Protein AF-A0A947YT26-F1 (afdb_monomer_lite)

Foldseek 3Di:
DPPCPVVVVPDPDDDDDDDDDDPPDDDDDPVNVLVVVVVVVVVQQVPPAKDKDKDWQVQAWEEEPRDTDAQPPPLDDFQWKKFQDQPPDRPFIWTFHDGDNTITITITNDPDSVRRHYMYTDNDGD

Structure (mmCIF, N/CA/C/O backbone):
data_AF-A0A947YT26-F1
#
_entry.id   AF-A0A947YT26-F1
#
loop_
_atom_site.group_PDB
_atom_site.id
_atom_site.type_symbol
_atom_site.label_atom_id
_atom_site.label_alt_id
_atom_site.label_comp_id
_atom_site.label_asym_id
_atom_site.label_entity_id
_atom_site.label_seq_id
_atom_site.pdbx_PDB_ins_code
_atom_site.Cartn_x
_atom_site.Cartn_y
_atom_site.Cartn_z
_atom_site.occupancy
_atom_site.B_iso_or_equiv
_atom_site.auth_seq_id
_atom_site.auth_comp_id
_atom_site.auth_asym_id
_atom_site.auth_atom_id
_atom_site.pdbx_PDB_model_num
ATOM 1 N N . GLY A 1 1 ? 20.494 -16.880 -25.671 1.00 50.78 1 GLY A N 1
ATOM 2 C CA . GLY A 1 1 ? 19.099 -17.191 -26.027 1.00 50.78 1 GLY A CA 1
ATOM 3 C C . GLY A 1 1 ? 18.217 -16.390 -25.106 1.00 50.78 1 GLY A C 1
ATOM 4 O O . GLY A 1 1 ? 18.540 -16.332 -23.927 1.00 50.78 1 GLY A O 1
ATOM 5 N N . ASP A 1 2 ? 17.205 -15.713 -25.643 1.00 62.59 2 ASP A N 1
ATOM 6 C CA . ASP A 1 2 ? 16.299 -14.889 -24.835 1.00 62.59 2 ASP A CA 1
ATOM 7 C C . ASP A 1 2 ? 15.464 -15.786 -23.919 1.00 62.59 2 ASP A C 1
ATOM 9 O O . ASP A 1 2 ? 14.887 -16.776 -24.373 1.00 62.59 2 ASP A O 1
ATOM 13 N N . GLU A 1 3 ? 15.396 -15.429 -22.634 1.00 63.16 3 GLU A N 1
ATOM 14 C CA . GLU A 1 3 ? 14.781 -16.228 -21.564 1.00 63.16 3 GLU A CA 1
ATOM 15 C C . GLU A 1 3 ? 13.322 -16.623 -21.843 1.00 63.16 3 GLU A C 1
ATOM 17 O O . GLU A 1 3 ? 12.830 -17.561 -21.234 1.00 63.16 3 GLU A O 1
ATOM 22 N N . LEU A 1 4 ? 12.628 -15.962 -22.774 1.00 73.62 4 LEU A N 1
ATOM 23 C CA . LEU A 1 4 ? 11.196 -16.148 -23.030 1.00 73.62 4 LEU A CA 1
ATOM 24 C C . LEU A 1 4 ? 10.870 -16.974 -24.286 1.00 73.62 4 LEU A C 1
ATOM 26 O O . LEU A 1 4 ? 9.698 -17.243 -24.532 1.00 73.62 4 LEU A O 1
ATOM 30 N N . GLU A 1 5 ? 11.855 -17.402 -25.086 1.00 70.00 5 GLU A N 1
ATOM 31 C CA . GLU A 1 5 ? 11.568 -18.082 -26.365 1.00 70.00 5 GLU A CA 1
ATOM 32 C C . GLU A 1 5 ? 10.800 -19.400 -26.221 1.00 70.00 5 GLU A C 1
ATOM 34 O O . GLU A 1 5 ? 10.053 -19.771 -27.121 1.00 70.00 5 GLU A O 1
ATOM 39 N N . HIS A 1 6 ? 10.961 -20.107 -25.102 1.00 71.00 6 HIS A N 1
ATOM 40 C CA . HIS A 1 6 ? 10.233 -21.349 -24.851 1.00 71.00 6 HIS A CA 1
ATOM 41 C C . HIS A 1 6 ? 8.738 -21.097 -24.603 1.00 71.00 6 HIS A C 1
ATOM 43 O O . HIS A 1 6 ? 7.916 -21.845 -25.111 1.00 71.00 6 HIS A O 1
ATOM 49 N N . ILE A 1 7 ? 8.383 -19.994 -23.933 1.00 74.31 7 ILE A N 1
ATOM 50 C CA . ILE A 1 7 ? 6.989 -19.596 -23.668 1.00 74.31 7 ILE A CA 1
ATOM 51 C C . ILE A 1 7 ? 6.288 -19.173 -24.965 1.00 74.31 7 ILE A C 1
ATOM 53 O O . ILE A 1 7 ? 5.105 -19.428 -25.155 1.00 74.31 7 ILE A O 1
ATOM 57 N N . LEU A 1 8 ? 7.021 -18.529 -25.878 1.00 73.44 8 LEU A N 1
ATOM 58 C CA . LEU A 1 8 ? 6.469 -18.017 -27.135 1.00 73.44 8 LEU A CA 1
ATOM 59 C C . LEU A 1 8 ? 6.136 -19.118 -28.153 1.00 73.44 8 LEU A C 1
ATOM 61 O O . LEU A 1 8 ? 5.341 -18.872 -29.056 1.00 73.44 8 LEU A O 1
ATOM 65 N N . LYS A 1 9 ? 6.727 -20.312 -28.018 1.00 72.31 9 LYS A N 1
ATOM 66 C CA . LYS A 1 9 ? 6.454 -21.471 -28.887 1.00 72.31 9 LYS A CA 1
ATOM 67 C C . LYS A 1 9 ? 5.126 -22.160 -28.572 1.00 72.31 9 LYS A C 1
ATOM 69 O O . LYS A 1 9 ? 4.577 -22.811 -29.454 1.00 72.31 9 LYS A O 1
ATOM 74 N N . ASP A 1 10 ? 4.615 -21.984 -27.357 1.00 76.88 10 ASP A N 1
ATOM 75 C CA . ASP A 1 10 ? 3.405 -22.657 -26.876 1.00 76.88 10 ASP A CA 1
ATOM 76 C C . ASP A 1 10 ? 2.121 -21.864 -27.161 1.00 76.88 10 ASP A C 1
ATOM 78 O O . ASP A 1 10 ? 1.019 -22.338 -26.888 1.00 76.88 10 ASP A O 1
ATOM 82 N N . VAL A 1 11 ? 2.235 -20.652 -27.714 1.00 80.00 11 VAL A N 1
ATOM 83 C CA . VAL A 1 11 ? 1.075 -19.814 -28.026 1.00 80.00 11 VAL A CA 1
ATOM 84 C C . VAL A 1 11 ? 0.746 -19.922 -29.516 1.00 80.00 11 VAL A C 1
ATOM 86 O O . VAL A 1 11 ? 1.404 -19.308 -30.356 1.00 80.00 11 VAL A O 1
ATOM 89 N N . SER A 1 12 ? -0.274 -20.716 -29.851 1.00 77.94 12 SER A N 1
ATOM 90 C CA . SER A 1 12 ? -0.798 -20.822 -31.217 1.00 77.94 12 SER A CA 1
ATOM 91 C C . SER A 1 12 ? -1.655 -19.602 -31.594 1.00 77.94 12 SER A C 1
ATOM 93 O O . SER A 1 12 ? -2.188 -18.905 -30.733 1.00 77.94 12 SER A O 1
ATOM 95 N N . ASP A 1 13 ? -1.782 -19.340 -32.897 1.00 79.81 13 ASP A N 1
ATOM 96 C CA . ASP A 1 13 ? -2.676 -18.326 -33.488 1.00 79.81 13 ASP A CA 1
ATOM 97 C C . ASP A 1 13 ? -2.424 -16.854 -33.107 1.00 79.81 13 ASP A C 1
ATOM 99 O O . ASP A 1 13 ? -3.322 -16.014 -33.194 1.00 79.81 13 ASP A O 1
ATOM 103 N N . ILE A 1 14 ? -1.185 -16.489 -32.758 1.00 82.81 14 ILE A N 1
ATOM 104 C CA . ILE A 1 14 ? -0.797 -15.087 -32.543 1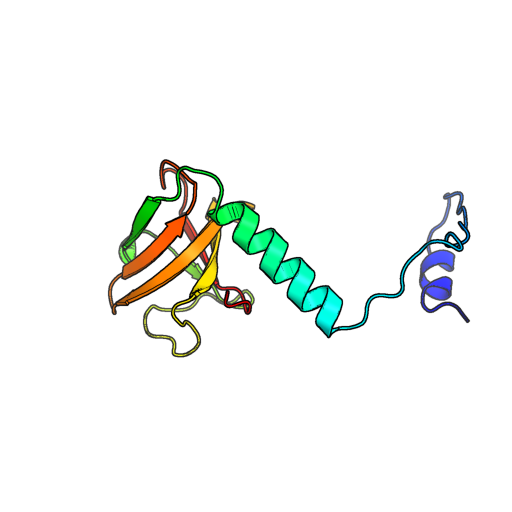.00 82.81 14 ILE A CA 1
ATOM 105 C C . ILE A 1 14 ? 0.363 -14.638 -33.430 1.00 82.81 14 ILE A C 1
ATOM 107 O O . ILE A 1 14 ? 1.289 -15.385 -33.741 1.00 82.81 14 ILE A O 1
ATOM 111 N N . ARG A 1 15 ? 0.336 -13.356 -33.810 1.00 80.62 15 ARG A N 1
ATOM 112 C CA . ARG A 1 15 ? 1.436 -12.702 -34.522 1.00 80.62 15 ARG A CA 1
ATOM 113 C C . ARG A 1 15 ? 2.361 -12.003 -33.528 1.00 80.62 15 ARG A C 1
ATOM 115 O O . ARG A 1 15 ? 1.966 -11.039 -32.877 1.00 80.62 15 ARG A O 1
ATOM 122 N N . LEU A 1 16 ? 3.602 -12.472 -33.446 1.00 79.56 16 LEU A N 1
ATOM 123 C CA . LEU A 1 16 ? 4.633 -11.913 -32.573 1.00 79.56 16 LEU A CA 1
ATOM 124 C C . LEU A 1 16 ? 5.455 -10.847 -33.307 1.00 79.56 16 LEU A C 1
ATOM 126 O O . LEU A 1 16 ? 5.982 -11.093 -34.390 1.00 79.56 16 LEU A O 1
ATOM 130 N N . TYR A 1 17 ? 5.602 -9.675 -32.687 1.00 83.69 17 TYR A N 1
ATOM 131 C CA . TYR A 1 17 ? 6.464 -8.595 -33.168 1.00 83.69 17 TYR A CA 1
ATOM 132 C C . TYR A 1 17 ? 7.587 -8.347 -32.163 1.00 83.69 17 TYR A C 1
ATOM 134 O O . TYR A 1 17 ? 7.330 -7.993 -31.012 1.00 83.69 17 TYR A O 1
ATOM 142 N N . ARG A 1 18 ? 8.841 -8.507 -32.599 1.00 80.19 18 ARG A N 1
ATOM 143 C CA . ARG A 1 18 ? 10.016 -8.207 -31.774 1.00 80.19 18 ARG A CA 1
ATOM 144 C C . ARG A 1 18 ? 10.469 -6.777 -32.030 1.00 80.19 18 ARG A C 1
ATOM 146 O O . ARG A 1 18 ? 10.830 -6.428 -33.150 1.00 80.19 18 ARG A O 1
ATOM 153 N N . LEU A 1 19 ? 10.440 -5.955 -30.988 1.00 88.06 19 LEU A N 1
ATOM 154 C CA . LEU A 1 19 ? 10.892 -4.570 -31.048 1.00 88.06 19 LEU A CA 1
ATOM 155 C C . LEU A 1 19 ? 12.322 -4.465 -30.525 1.00 88.06 19 LEU A C 1
ATOM 157 O O . LEU A 1 19 ? 12.653 -5.032 -29.483 1.00 88.06 19 LEU A O 1
ATOM 161 N N . ASN A 1 20 ? 13.155 -3.704 -31.230 1.00 90.38 20 ASN A N 1
ATOM 162 C CA . ASN A 1 20 ? 14.484 -3.360 -30.743 1.00 90.38 20 ASN A CA 1
ATOM 163 C C . ASN A 1 20 ? 14.378 -2.296 -29.649 1.00 90.38 20 ASN A C 1
ATOM 165 O O . ASN A 1 20 ? 13.594 -1.349 -29.749 1.00 90.38 20 ASN A O 1
ATOM 169 N N . VAL A 1 21 ? 15.196 -2.434 -28.608 1.00 89.75 21 VAL A N 1
ATOM 170 C CA . VAL A 1 21 ? 15.314 -1.407 -27.570 1.00 89.75 21 VAL A CA 1
ATOM 171 C C . VAL A 1 21 ? 15.925 -0.148 -28.190 1.00 89.75 21 VAL A C 1
ATOM 173 O O . VAL A 1 21 ? 16.883 -0.223 -28.955 1.00 89.75 21 VAL A O 1
ATOM 176 N N . SER A 1 22 ? 15.376 1.023 -27.862 1.00 94.06 22 SER A N 1
ATOM 177 C CA . SER A 1 22 ? 15.936 2.300 -28.313 1.00 94.06 22 SER A CA 1
ATOM 178 C C . SER A 1 22 ? 17.369 2.486 -27.807 1.00 94.06 22 SER A C 1
ATOM 180 O O . SER A 1 22 ? 17.639 2.260 -26.629 1.00 94.06 22 SER A O 1
ATOM 182 N N . ALA A 1 23 ? 18.254 3.017 -28.654 1.00 92.62 23 ALA A N 1
ATOM 183 C CA . ALA A 1 23 ? 19.614 3.396 -28.261 1.00 92.62 23 ALA A CA 1
ATOM 184 C C . ALA A 1 23 ? 19.656 4.438 -27.120 1.00 92.62 23 ALA A C 1
ATOM 186 O O . ALA A 1 23 ? 20.642 4.525 -26.396 1.00 92.62 23 ALA A O 1
ATOM 187 N N . ASN A 1 24 ? 18.570 5.193 -26.911 1.00 93.81 24 ASN A N 1
ATOM 188 C CA . ASN A 1 24 ? 18.452 6.190 -25.842 1.00 93.81 24 ASN A CA 1
ATOM 189 C C . ASN A 1 24 ? 17.961 5.604 -24.503 1.00 93.81 24 ASN A C 1
ATOM 191 O O . ASN A 1 24 ? 17.816 6.333 -23.515 1.00 93.81 24 ASN A O 1
ATOM 195 N N . ALA A 1 25 ? 17.647 4.307 -24.449 1.00 90.62 25 ALA A N 1
ATOM 196 C CA . ALA A 1 25 ? 17.149 3.672 -23.239 1.00 90.62 25 ALA A CA 1
ATOM 197 C C . ALA A 1 25 ? 18.252 3.599 -22.173 1.00 90.62 25 ALA A C 1
ATOM 199 O O . ALA A 1 25 ? 19.263 2.919 -22.325 1.00 90.62 25 ALA A O 1
ATOM 200 N N . LYS A 1 26 ? 18.041 4.286 -21.046 1.00 89.62 26 LYS A N 1
ATOM 201 C CA . LYS A 1 26 ? 18.981 4.255 -19.920 1.00 89.62 26 LYS A CA 1
ATOM 202 C C . LYS A 1 26 ? 18.861 2.937 -19.156 1.00 89.62 26 LYS A C 1
ATOM 204 O O . LYS A 1 26 ? 17.783 2.606 -18.656 1.00 89.62 26 LYS A O 1
ATOM 209 N N . ILE A 1 27 ? 19.984 2.245 -18.973 1.00 88.75 27 ILE A N 1
ATOM 210 C CA . ILE A 1 27 ? 20.072 1.088 -18.078 1.00 88.75 27 ILE A CA 1
ATOM 211 C C . ILE A 1 27 ? 19.895 1.572 -16.636 1.00 88.75 27 ILE A C 1
ATOM 213 O O . ILE A 1 27 ? 20.578 2.488 -16.178 1.00 88.75 27 ILE A O 1
ATOM 217 N N . ARG A 1 28 ? 18.960 0.960 -15.903 1.00 89.88 28 ARG A N 1
ATOM 218 C CA . ARG A 1 28 ? 18.698 1.290 -14.496 1.00 89.88 28 ARG A CA 1
ATOM 219 C C . ARG A 1 28 ? 19.211 0.181 -13.591 1.00 89.88 28 ARG A C 1
ATOM 221 O O . ARG A 1 28 ? 18.665 -0.926 -13.601 1.00 89.88 28 ARG A O 1
ATOM 228 N N . ASN A 1 29 ? 20.204 0.501 -12.766 1.00 92.88 29 ASN A N 1
ATOM 229 C CA . ASN A 1 29 ? 20.663 -0.387 -11.701 1.00 92.88 29 ASN A CA 1
ATOM 230 C C . ASN A 1 29 ? 19.651 -0.443 -10.536 1.00 92.88 29 ASN A C 1
ATOM 232 O O . ASN A 1 29 ? 18.653 0.285 -10.507 1.00 92.88 29 ASN A O 1
ATOM 236 N N . ALA A 1 30 ? 19.891 -1.339 -9.578 1.00 90.75 30 ALA A N 1
ATOM 237 C CA . ALA A 1 30 ? 18.992 -1.543 -8.444 1.00 90.75 30 ALA A CA 1
ATOM 238 C C . ALA A 1 30 ? 18.752 -0.260 -7.628 1.00 90.75 30 ALA A C 1
ATOM 240 O O . ALA A 1 30 ? 17.601 0.029 -7.304 1.00 90.75 30 ALA A O 1
ATOM 241 N N . VAL A 1 31 ? 19.802 0.528 -7.371 1.00 91.19 31 VAL A N 1
ATOM 242 C CA . VAL A 1 31 ? 19.739 1.777 -6.592 1.00 91.19 31 VAL A CA 1
ATOM 243 C C . VAL A 1 31 ? 18.832 2.795 -7.279 1.00 91.19 31 VAL A C 1
ATOM 245 O O . VAL A 1 31 ? 17.851 3.238 -6.689 1.00 91.19 31 VAL A O 1
ATOM 248 N N . VAL A 1 32 ? 19.056 3.057 -8.571 1.00 92.19 32 VAL A N 1
ATOM 249 C CA . VAL A 1 32 ? 18.230 3.983 -9.367 1.00 92.19 32 VAL A CA 1
ATOM 250 C C . VAL A 1 32 ? 16.758 3.558 -9.367 1.00 92.19 32 VAL A C 1
ATOM 252 O O . VAL A 1 32 ? 15.859 4.398 -9.304 1.00 92.19 32 VAL A O 1
ATOM 255 N N . ARG A 1 33 ? 16.477 2.248 -9.420 1.00 90.38 33 ARG A N 1
ATOM 256 C CA . ARG A 1 33 ? 15.099 1.735 -9.350 1.00 90.38 33 ARG A CA 1
ATOM 257 C C . ARG A 1 33 ? 14.471 1.944 -7.972 1.00 90.38 33 ARG A C 1
ATOM 259 O O . ARG A 1 33 ? 13.282 2.249 -7.914 1.00 90.38 33 ARG A O 1
ATOM 266 N N . ILE A 1 34 ? 15.228 1.764 -6.890 1.00 89.38 34 ILE A N 1
ATOM 267 C CA . ILE A 1 34 ? 14.752 1.993 -5.519 1.00 89.38 34 ILE A CA 1
ATOM 268 C C . ILE A 1 34 ? 14.442 3.478 -5.315 1.00 89.38 34 ILE A C 1
ATOM 270 O O . ILE A 1 34 ? 13.333 3.804 -4.889 1.00 89.38 34 ILE A O 1
ATOM 274 N N . ASP A 1 35 ? 15.355 4.366 -5.699 1.00 90.06 35 ASP A N 1
ATOM 275 C CA . ASP A 1 35 ? 15.174 5.813 -5.554 1.00 90.06 35 ASP A CA 1
ATOM 276 C C . ASP A 1 35 ? 13.991 6.326 -6.367 1.00 90.06 35 ASP A C 1
ATOM 278 O O . ASP A 1 35 ? 13.163 7.084 -5.859 1.00 90.06 35 ASP A O 1
ATOM 282 N N . TYR A 1 36 ? 13.840 5.850 -7.606 1.00 91.31 36 TYR A N 1
ATOM 283 C CA . TYR A 1 36 ? 12.680 6.181 -8.427 1.00 91.31 36 TYR A CA 1
ATOM 284 C C . TYR A 1 36 ? 11.360 5.775 -7.752 1.00 91.31 36 TYR A C 1
ATOM 286 O O . TYR A 1 36 ? 10.412 6.560 -7.739 1.00 91.31 36 TYR A O 1
ATOM 294 N N . ARG A 1 37 ? 11.287 4.572 -7.156 1.00 90.19 37 ARG A N 1
ATOM 295 C CA . ARG A 1 37 ? 10.087 4.117 -6.430 1.00 90.19 37 ARG A CA 1
ATOM 296 C C . ARG A 1 37 ? 9.809 4.995 -5.216 1.00 90.19 37 ARG A C 1
ATOM 298 O O . ARG A 1 37 ? 8.671 5.417 -5.047 1.00 90.19 37 ARG A O 1
ATOM 305 N N . LYS A 1 38 ? 10.831 5.301 -4.408 1.00 88.88 38 LYS A N 1
ATOM 306 C CA . LYS A 1 38 ? 10.690 6.183 -3.240 1.00 88.88 38 LYS A CA 1
ATOM 307 C C . LYS A 1 38 ? 10.197 7.568 -3.649 1.00 88.88 38 LYS A C 1
ATOM 309 O O . LYS A 1 38 ? 9.239 8.055 -3.065 1.00 88.88 38 LYS A O 1
ATOM 314 N N . LYS A 1 39 ? 10.781 8.167 -4.692 1.00 89.88 39 LYS A N 1
ATOM 315 C CA . LYS A 1 39 ? 10.360 9.477 -5.210 1.00 89.88 39 LYS A CA 1
ATOM 316 C C . LYS A 1 39 ? 8.915 9.460 -5.708 1.00 89.88 39 LYS A C 1
ATOM 318 O O . LYS A 1 39 ? 8.154 10.363 -5.387 1.00 89.88 39 LYS A O 1
ATOM 323 N N . ARG A 1 40 ? 8.528 8.427 -6.464 1.00 89.81 40 ARG A N 1
ATOM 324 C CA . ARG A 1 40 ? 7.150 8.273 -6.951 1.00 89.81 40 ARG A CA 1
ATOM 325 C C . ARG A 1 40 ? 6.152 8.124 -5.800 1.00 89.81 40 ARG A C 1
ATOM 327 O O . ARG A 1 40 ? 5.074 8.698 -5.872 1.00 89.81 40 ARG A O 1
ATOM 334 N N . LEU A 1 41 ? 6.506 7.367 -4.761 1.00 89.62 41 LEU A N 1
ATOM 335 C CA . LEU A 1 41 ? 5.657 7.204 -3.582 1.00 89.62 41 LEU A CA 1
ATOM 336 C C . LEU A 1 41 ? 5.557 8.500 -2.779 1.00 89.62 41 LEU A C 1
ATOM 338 O O . LEU A 1 41 ? 4.450 8.883 -2.442 1.00 89.62 41 LEU A O 1
ATOM 342 N N . ARG A 1 42 ? 6.667 9.206 -2.536 1.00 87.56 42 ARG A N 1
ATOM 343 C CA . ARG A 1 42 ? 6.635 10.523 -1.878 1.00 87.56 42 ARG A CA 1
ATOM 344 C C . ARG A 1 42 ? 5.725 11.495 -2.617 1.00 87.56 42 ARG A C 1
ATOM 346 O O . ARG A 1 42 ? 4.825 12.033 -1.999 1.00 87.56 42 ARG A O 1
ATOM 353 N N . GLY A 1 43 ? 5.838 11.571 -3.946 1.00 88.81 43 GLY A N 1
ATOM 354 C CA . GLY A 1 43 ? 4.940 12.391 -4.764 1.00 88.81 43 GLY A CA 1
ATOM 355 C C . GLY A 1 43 ? 3.451 12.097 -4.538 1.00 88.81 43 GLY A C 1
ATOM 356 O O . GLY A 1 43 ? 2.665 13.027 -4.442 1.00 88.81 43 GLY A O 1
ATOM 357 N N . TYR A 1 44 ? 3.067 10.828 -4.353 1.00 89.50 44 TYR A N 1
ATOM 358 C CA . TYR A 1 44 ? 1.680 10.455 -4.036 1.00 89.50 44 TYR A CA 1
ATOM 359 C C . TYR A 1 44 ? 1.186 11.009 -2.685 1.00 89.50 44 TYR A C 1
ATOM 361 O O . TYR A 1 44 ? -0.011 11.225 -2.519 1.00 89.50 44 TYR A O 1
ATOM 369 N N . PHE A 1 45 ? 2.083 11.222 -1.717 1.00 89.75 45 PHE A N 1
ATOM 370 C CA . PHE A 1 45 ? 1.759 11.755 -0.388 1.00 89.75 45 PHE A CA 1
ATOM 371 C C . PHE A 1 45 ? 2.092 13.250 -0.222 1.00 89.75 45 PHE A C 1
ATOM 373 O O . PHE A 1 45 ? 1.625 13.868 0.729 1.00 89.75 45 PHE A O 1
ATOM 380 N N . ASP A 1 46 ? 2.869 13.840 -1.128 1.00 83.62 46 ASP A N 1
ATOM 381 C CA . ASP A 1 46 ? 3.213 15.267 -1.113 1.00 83.62 46 ASP A CA 1
ATOM 382 C C . ASP A 1 46 ? 2.124 16.133 -1.777 1.00 83.62 46 ASP A C 1
ATOM 384 O O . ASP A 1 46 ? 2.066 17.345 -1.566 1.00 83.62 46 ASP A O 1
ATOM 388 N N . GLU A 1 47 ? 1.231 15.533 -2.571 1.00 69.06 47 GLU A N 1
ATOM 389 C CA . GLU A 1 47 ? 0.078 16.230 -3.140 1.00 69.06 47 GLU A CA 1
ATOM 390 C C . GLU A 1 47 ? -0.897 16.644 -2.019 1.00 69.06 47 GLU A C 1
ATOM 392 O O . GLU A 1 47 ? -1.397 15.809 -1.261 1.00 69.06 47 GLU A O 1
ATOM 397 N N . ASN A 1 48 ? -1.135 17.958 -1.892 1.00 60.25 48 ASN A N 1
ATOM 398 C CA . ASN A 1 48 ? -1.986 18.585 -0.874 1.00 60.25 48 ASN A CA 1
ATOM 399 C C . ASN A 1 48 ? -3.236 17.745 -0.541 1.00 60.25 48 ASN A C 1
ATOM 401 O O . ASN A 1 48 ? -4.062 17.484 -1.414 1.00 60.25 48 ASN A O 1
ATOM 405 N N . GLY A 1 49 ? -3.421 17.386 0.734 1.00 76.31 49 GLY A N 1
ATOM 406 C CA . GLY A 1 49 ? -4.636 16.698 1.195 1.00 76.31 49 GLY A CA 1
ATOM 407 C C . GLY A 1 49 ? -4.429 15.356 1.892 1.00 76.31 49 GLY A C 1
ATOM 408 O O . GLY A 1 49 ? -5.419 14.674 2.164 1.00 76.31 49 GLY A O 1
ATOM 409 N N . VAL A 1 50 ? -3.192 14.982 2.227 1.00 90.25 50 VAL A N 1
ATOM 410 C CA . VAL A 1 50 ? -2.942 13.856 3.133 1.00 90.25 50 VAL A CA 1
ATOM 411 C C . VAL A 1 50 ? -3.565 14.123 4.498 1.00 90.25 50 VAL A C 1
ATOM 413 O O . VAL A 1 50 ? -3.323 15.152 5.126 1.00 90.25 50 VAL A O 1
ATOM 416 N N . LYS A 1 51 ? -4.363 13.162 4.959 1.00 92.12 51 LYS A N 1
ATOM 417 C CA . LYS A 1 51 ? -4.987 13.169 6.279 1.00 92.12 51 LYS A CA 1
ATOM 418 C C . LYS A 1 51 ? -4.494 11.996 7.099 1.00 92.12 51 LYS A C 1
ATOM 420 O O . LYS A 1 51 ? -4.146 10.945 6.556 1.00 92.12 51 LYS A O 1
ATOM 425 N N . GLU A 1 52 ? -4.489 12.193 8.407 1.00 94.56 52 GLU A N 1
ATOM 426 C CA . GLU A 1 52 ? -4.282 11.114 9.359 1.00 94.56 52 GLU A CA 1
ATOM 427 C C . GLU A 1 52 ? -5.593 10.366 9.573 1.00 94.56 52 GLU A C 1
ATOM 429 O O . GLU A 1 52 ? -6.670 10.957 9.663 1.00 94.56 52 GLU A O 1
ATOM 434 N N . HIS A 1 53 ? -5.481 9.049 9.630 1.00 94.00 53 HIS A N 1
ATOM 435 C CA . HIS A 1 53 ? -6.583 8.123 9.787 1.00 94.00 53 HIS A CA 1
ATOM 436 C C . HIS A 1 53 ? -6.237 7.126 10.883 1.00 94.00 53 HIS A C 1
ATOM 438 O O . HIS A 1 53 ? -5.080 6.728 11.041 1.00 94.00 53 HIS A O 1
ATOM 444 N N . LYS A 1 54 ? -7.268 6.696 11.606 1.00 92.50 54 LYS A N 1
ATOM 445 C CA . LYS A 1 54 ? -7.209 5.598 12.565 1.00 92.50 54 LYS A CA 1
ATOM 446 C C . LYS A 1 54 ? -8.132 4.497 12.061 1.00 92.50 54 LYS A C 1
ATOM 448 O O . LYS A 1 54 ? -9.293 4.771 11.770 1.00 92.50 54 LYS A O 1
ATOM 453 N N . LEU A 1 55 ? -7.618 3.276 11.970 1.00 88.50 55 LEU A N 1
ATOM 454 C CA . LEU A 1 55 ? -8.433 2.081 11.758 1.00 88.50 55 LEU A CA 1
ATOM 455 C C . LEU A 1 55 ? -8.317 1.184 12.979 1.00 88.50 55 LEU A C 1
ATOM 457 O O . LEU A 1 55 ? -7.207 0.792 13.352 1.00 88.50 55 LEU A O 1
ATOM 461 N N . SER A 1 56 ? -9.457 0.887 13.594 1.00 88.12 56 SER A N 1
ATOM 462 C CA . SER A 1 56 ? -9.516 0.011 14.759 1.00 88.12 56 SER A CA 1
ATOM 463 C C . SER A 1 56 ? -9.437 -1.443 14.307 1.00 88.12 56 SER A C 1
ATOM 465 O O . SER A 1 56 ? -9.926 -1.797 13.231 1.00 88.12 56 SER A O 1
ATOM 467 N N . ARG A 1 57 ? -8.830 -2.299 15.130 1.00 81.75 57 ARG A N 1
ATOM 468 C CA . ARG A 1 57 ? -8.669 -3.733 14.846 1.00 81.75 57 ARG A CA 1
ATOM 469 C C . ARG A 1 57 ? -9.974 -4.419 14.463 1.00 81.75 57 ARG A C 1
ATOM 471 O O . ARG A 1 57 ? -10.003 -5.196 13.514 1.00 81.75 57 ARG A O 1
ATOM 478 N N . ASP A 1 58 ? -11.040 -4.094 15.181 1.00 84.75 58 ASP A N 1
ATOM 479 C CA . ASP A 1 58 ? -12.335 -4.764 15.055 1.00 84.75 58 ASP A CA 1
ATOM 480 C C . ASP A 1 58 ? -13.063 -4.416 13.748 1.00 84.75 58 ASP A C 1
ATOM 482 O O . ASP A 1 58 ? -14.011 -5.092 13.353 1.00 84.75 58 ASP A O 1
ATOM 486 N N . GLU A 1 59 ? -12.609 -3.379 13.042 1.00 84.62 59 GLU A N 1
ATOM 487 C CA . GLU A 1 59 ? -13.256 -2.861 11.837 1.00 84.62 59 GLU A CA 1
ATOM 488 C C . GLU A 1 59 ? -12.664 -3.452 10.547 1.00 84.62 59 GLU A C 1
ATOM 490 O O . GLU A 1 59 ? -13.282 -3.355 9.482 1.00 84.62 59 GLU A O 1
ATOM 495 N N . ILE A 1 60 ? -11.463 -4.048 10.602 1.00 88.94 60 ILE A N 1
ATOM 496 C CA . ILE A 1 60 ? -10.701 -4.417 9.402 1.00 88.94 60 ILE A CA 1
ATOM 497 C C . ILE A 1 60 ? -9.905 -5.713 9.536 1.00 88.94 60 ILE A C 1
ATOM 499 O O . ILE A 1 60 ? -9.448 -6.110 10.601 1.00 88.94 60 ILE A O 1
ATOM 503 N N . LYS A 1 61 ? -9.640 -6.347 8.390 1.00 92.75 61 LYS A N 1
ATOM 504 C CA . LYS A 1 61 ? -8.704 -7.474 8.305 1.00 92.75 61 LYS A CA 1
ATOM 505 C C . LYS A 1 61 ? -7.318 -7.009 7.873 1.00 92.75 61 LYS A C 1
ATOM 507 O O . LYS A 1 61 ? -7.178 -6.317 6.862 1.00 92.75 61 LYS A O 1
ATOM 512 N N . LEU A 1 62 ? -6.290 -7.451 8.588 1.00 91.75 62 LEU A N 1
ATOM 513 C CA . LEU A 1 62 ? -4.897 -7.109 8.310 1.00 91.75 62 LEU A CA 1
ATOM 514 C C . LEU A 1 62 ? -4.191 -8.232 7.565 1.00 91.75 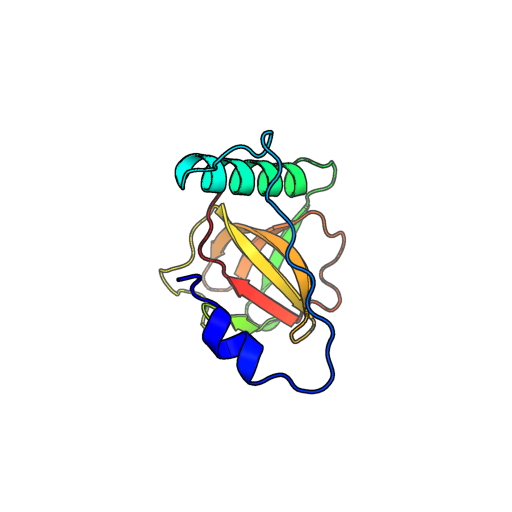62 LEU A C 1
ATOM 516 O O . LEU A 1 62 ? -4.355 -9.398 7.905 1.00 91.75 62 LEU A O 1
ATOM 520 N N . PHE A 1 63 ? -3.390 -7.896 6.557 1.00 92.56 63 PHE A N 1
ATOM 521 C CA . PHE A 1 63 ? -2.674 -8.882 5.753 1.00 92.56 63 PHE A CA 1
ATOM 522 C C . PHE A 1 63 ? -1.229 -8.491 5.503 1.00 92.56 63 PHE A C 1
ATOM 524 O O . PHE A 1 63 ? -0.932 -7.339 5.210 1.00 92.56 63 PHE A O 1
ATOM 531 N N . TYR A 1 64 ? -0.345 -9.479 5.491 1.00 90.81 64 TYR A N 1
ATOM 532 C CA . TYR A 1 64 ? 1.044 -9.327 5.084 1.00 90.81 64 TYR A CA 1
ATOM 533 C C . TYR A 1 64 ? 1.469 -10.552 4.276 1.00 90.81 64 TYR A C 1
ATOM 535 O O . TYR A 1 64 ? 1.223 -11.684 4.682 1.00 90.81 64 TYR A O 1
ATOM 543 N N . LYS A 1 65 ? 2.063 -10.332 3.093 1.00 89.12 65 LYS A N 1
ATOM 544 C CA . LYS A 1 65 ? 2.475 -11.406 2.160 1.00 89.12 65 LYS A CA 1
ATOM 545 C C . LYS A 1 65 ? 1.376 -12.451 1.883 1.00 89.12 65 LYS A C 1
ATOM 547 O O . LYS A 1 65 ? 1.642 -13.642 1.788 1.00 89.12 65 LYS A O 1
ATOM 552 N N . GLY A 1 66 ? 0.129 -11.996 1.760 1.00 88.62 66 GLY A N 1
ATOM 553 C CA . GLY A 1 66 ? -1.025 -12.856 1.476 1.00 88.62 66 GLY A CA 1
ATOM 554 C C . GLY A 1 66 ? -1.626 -13.567 2.694 1.00 88.62 66 GLY A C 1
ATOM 555 O O . GLY A 1 66 ? -2.771 -13.999 2.610 1.00 88.62 66 GLY A O 1
ATOM 556 N N . ALA A 1 67 ? -0.931 -13.611 3.832 1.00 90.75 67 ALA A N 1
ATOM 557 C CA . ALA A 1 67 ? -1.458 -14.166 5.074 1.00 90.75 67 ALA A CA 1
ATOM 558 C C . ALA A 1 67 ? -2.208 -13.098 5.876 1.00 90.75 67 ALA A C 1
ATOM 560 O O . ALA A 1 67 ? -1.773 -11.945 5.931 1.00 90.75 67 ALA A O 1
ATOM 561 N N . GLN A 1 68 ? -3.329 -13.479 6.496 1.00 91.19 68 GLN A N 1
ATOM 562 C CA . GLN A 1 68 ? -3.966 -12.632 7.500 1.00 91.19 68 GLN A CA 1
ATOM 563 C C . GLN A 1 68 ? -3.061 -12.596 8.733 1.00 91.19 68 GLN A C 1
ATOM 565 O O . GLN A 1 68 ? -2.544 -13.628 9.159 1.00 91.19 68 GLN A O 1
ATOM 570 N N . ILE A 1 69 ? -2.844 -11.406 9.272 1.00 88.50 69 ILE A N 1
ATOM 571 C CA . ILE A 1 69 ? -2.015 -11.181 10.452 1.00 88.50 69 ILE A CA 1
ATOM 572 C C . ILE A 1 69 ? -2.829 -10.487 11.530 1.00 88.50 69 ILE A C 1
ATOM 574 O O . ILE A 1 69 ? -3.916 -9.970 11.270 1.00 88.50 69 ILE A O 1
ATOM 578 N N . ASP A 1 70 ? -2.261 -10.458 12.726 1.00 83.06 70 ASP A N 1
ATOM 579 C CA . ASP A 1 70 ? -2.828 -9.749 13.857 1.00 83.06 70 ASP A CA 1
ATOM 580 C C . ASP A 1 70 ? -2.059 -8.462 14.185 1.00 83.06 70 ASP A C 1
ATOM 582 O O . ASP A 1 70 ? -0.898 -8.295 13.784 1.00 83.06 70 ASP A O 1
ATOM 586 N N . ILE A 1 71 ? -2.706 -7.553 14.917 1.00 69.25 71 ILE A N 1
ATOM 587 C CA . ILE A 1 71 ? -2.058 -6.357 15.462 1.00 69.25 71 ILE A CA 1
ATOM 588 C C . ILE A 1 71 ? -1.072 -6.795 16.556 1.00 69.25 71 ILE A C 1
ATOM 590 O O . ILE A 1 71 ? -1.418 -7.585 17.426 1.00 69.25 71 ILE A O 1
ATOM 594 N N . GLY A 1 72 ? 0.178 -6.327 16.482 1.00 63.91 72 GLY A N 1
ATOM 595 C CA . GLY A 1 72 ? 1.279 -6.754 17.363 1.00 63.91 72 GLY A CA 1
ATOM 596 C C . GLY A 1 72 ? 2.361 -7.578 16.659 1.00 63.91 72 GLY A C 1
ATOM 597 O O . GLY A 1 72 ? 3.369 -7.935 17.267 1.00 63.91 72 GLY A O 1
ATOM 598 N N . ASN A 1 73 ? 2.198 -7.851 15.363 1.00 64.50 73 ASN A N 1
ATOM 599 C CA . ASN A 1 73 ? 3.221 -8.533 14.584 1.00 64.50 73 ASN A CA 1
ATOM 600 C C . ASN A 1 73 ? 4.436 -7.612 14.329 1.00 64.50 73 ASN A C 1
ATOM 602 O O . ASN A 1 73 ? 4.299 -6.530 13.758 1.00 64.50 73 ASN A O 1
ATOM 606 N N . GLN A 1 74 ? 5.637 -8.058 14.716 1.00 62.50 74 GLN A N 1
ATOM 607 C CA . GLN A 1 74 ? 6.878 -7.256 14.783 1.00 62.50 74 GLN A CA 1
ATOM 608 C C . GLN A 1 74 ? 7.404 -6.754 13.420 1.00 62.50 74 GLN A C 1
ATOM 610 O O . GLN A 1 74 ? 8.388 -6.014 13.349 1.00 62.50 74 GLN A O 1
ATOM 615 N N . TYR A 1 75 ? 6.776 -7.168 12.320 1.00 65.12 75 TYR A N 1
ATOM 616 C CA . TYR A 1 75 ? 7.205 -6.839 10.960 1.00 65.12 75 TYR A CA 1
ATOM 617 C C . TYR A 1 75 ? 6.711 -5.472 10.467 1.00 65.12 75 TYR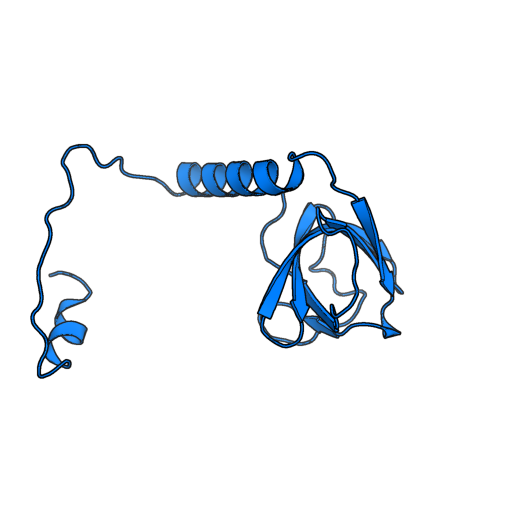 A C 1
ATOM 619 O O . TYR A 1 75 ? 7.169 -5.013 9.422 1.00 65.12 75 TYR A O 1
ATOM 627 N N . ILE A 1 76 ? 5.801 -4.818 11.193 1.00 76.56 76 ILE A N 1
ATOM 628 C CA . ILE A 1 76 ? 5.226 -3.528 10.798 1.00 76.56 76 ILE A CA 1
ATOM 629 C C . ILE A 1 76 ? 5.921 -2.409 11.567 1.00 76.56 76 ILE A C 1
ATOM 631 O O . ILE A 1 76 ? 5.967 -2.420 12.794 1.00 76.56 76 ILE A O 1
ATOM 635 N N . ARG A 1 77 ? 6.459 -1.431 10.838 1.00 85.00 77 ARG A N 1
ATOM 636 C CA . ARG A 1 77 ? 7.156 -0.269 11.407 1.00 85.00 77 ARG A CA 1
ATOM 637 C C . ARG A 1 77 ? 6.525 1.030 10.925 1.00 85.00 77 ARG A C 1
ATOM 639 O O . ARG A 1 77 ? 5.853 1.049 9.890 1.00 85.00 77 ARG A O 1
ATOM 646 N N . GLU A 1 78 ? 6.784 2.118 11.634 1.00 90.19 78 GLU A N 1
ATOM 647 C CA . GLU A 1 78 ? 6.536 3.461 11.110 1.00 90.19 78 GLU A CA 1
ATOM 648 C C . GLU A 1 78 ? 7.193 3.634 9.727 1.00 90.19 78 GLU A C 1
ATOM 650 O O . GLU A 1 78 ? 8.225 3.031 9.418 1.00 90.19 78 GLU A O 1
ATOM 655 N N . GLY A 1 79 ? 6.531 4.384 8.849 1.00 90.94 79 GLY A N 1
ATOM 656 C CA . GLY A 1 79 ? 6.946 4.579 7.462 1.00 90.94 79 GLY A CA 1
ATOM 657 C C . GLY A 1 79 ? 6.560 3.433 6.522 1.00 90.94 79 GLY A C 1
ATOM 658 O O . GLY A 1 79 ? 6.752 3.553 5.313 1.00 90.94 79 GLY A O 1
ATOM 659 N N . THR A 1 80 ? 6.006 2.323 7.028 1.00 91.81 80 THR A N 1
ATOM 660 C CA . THR A 1 80 ? 5.581 1.193 6.182 1.00 91.81 80 THR A CA 1
ATOM 661 C C . THR A 1 80 ? 4.434 1.601 5.263 1.00 91.81 80 THR A C 1
ATOM 663 O O . THR A 1 80 ? 3.407 2.110 5.716 1.00 91.81 80 THR A O 1
ATOM 666 N N . LEU A 1 81 ? 4.590 1.320 3.969 1.00 93.44 81 LEU A N 1
ATOM 667 C CA . LEU A 1 81 ? 3.543 1.497 2.972 1.00 93.44 81 LEU A CA 1
ATOM 668 C C . LEU A 1 81 ? 2.461 0.425 3.141 1.00 93.44 81 LEU A C 1
ATOM 670 O O . LEU A 1 81 ? 2.752 -0.775 3.158 1.00 93.44 81 LEU A O 1
ATOM 674 N N . ILE A 1 82 ? 1.207 0.861 3.190 1.00 94.19 82 ILE A N 1
ATOM 675 C CA . ILE A 1 82 ? 0.032 -0.003 3.274 1.00 94.19 82 ILE A CA 1
ATOM 676 C C . ILE A 1 82 ? -0.899 0.221 2.085 1.00 94.19 82 ILE A C 1
ATOM 678 O O . ILE A 1 82 ? -1.067 1.339 1.605 1.00 94.19 82 ILE A O 1
ATOM 682 N N . GLY A 1 83 ? -1.514 -0.856 1.611 1.00 95.62 83 GLY A N 1
ATOM 683 C CA . GLY A 1 83 ? -2.661 -0.819 0.713 1.00 95.62 83 GLY A CA 1
ATOM 684 C C . GLY A 1 83 ? -3.957 -0.764 1.514 1.00 95.62 83 GLY A C 1
ATOM 685 O O . GLY A 1 83 ? -4.142 -1.545 2.449 1.00 95.62 83 GLY A O 1
ATOM 686 N N . LEU A 1 84 ? -4.839 0.159 1.142 1.00 96.06 84 LEU A N 1
ATOM 687 C CA . LEU A 1 84 ? -6.182 0.314 1.691 1.00 96.06 84 LEU A CA 1
ATOM 688 C C . LEU A 1 84 ? -7.161 -0.307 0.703 1.00 96.06 84 LEU A C 1
ATOM 690 O O . LEU A 1 84 ? -7.306 0.175 -0.425 1.00 96.06 84 LEU A O 1
ATOM 694 N N . ASN A 1 85 ? -7.808 -1.396 1.107 1.00 96.69 85 ASN A N 1
ATOM 695 C CA . ASN A 1 85 ? -8.483 -2.288 0.180 1.00 96.69 85 ASN A CA 1
ATOM 696 C C . ASN A 1 85 ? -9.979 -2.421 0.477 1.00 96.69 85 ASN A C 1
ATOM 698 O O . ASN A 1 85 ? -10.409 -2.511 1.630 1.00 96.69 85 ASN A O 1
ATOM 702 N N . HIS A 1 86 ? -10.753 -2.531 -0.604 1.00 94.69 86 HIS A N 1
ATOM 703 C CA . HIS A 1 86 ? -12.095 -3.099 -0.584 1.00 94.69 86 HIS A CA 1
ATOM 704 C C . HIS A 1 86 ? -12.011 -4.510 -1.168 1.00 94.69 86 HIS A C 1
ATOM 706 O O . HIS A 1 86 ? -11.753 -4.692 -2.361 1.00 94.69 86 HIS A O 1
ATOM 712 N N . LYS A 1 87 ? -12.199 -5.532 -0.326 1.00 90.75 87 LYS A N 1
ATOM 713 C CA . LYS A 1 87 ? -12.011 -6.944 -0.700 1.00 90.75 87 LYS A CA 1
ATOM 714 C C . LYS A 1 87 ? -10.581 -7.198 -1.221 1.00 90.75 87 LYS A C 1
ATOM 716 O O . LYS A 1 87 ? -9.621 -7.153 -0.453 1.00 90.75 87 LYS A O 1
ATOM 721 N N . ASN A 1 88 ? -10.429 -7.464 -2.519 1.00 90.56 88 ASN A N 1
ATOM 722 C CA . ASN A 1 88 ? -9.148 -7.768 -3.168 1.00 90.56 88 ASN A CA 1
ATOM 723 C C . ASN A 1 88 ? -8.607 -6.609 -4.019 1.00 90.56 88 ASN A C 1
ATOM 725 O O . ASN A 1 88 ? -7.565 -6.761 -4.645 1.00 90.56 88 ASN A O 1
ATOM 729 N N . ILE A 1 89 ? -9.289 -5.462 -4.032 1.00 94.50 89 ILE A N 1
ATOM 730 C CA . ILE A 1 89 ? -8.911 -4.303 -4.843 1.00 94.50 89 ILE A CA 1
ATOM 731 C C . ILE A 1 89 ? -8.271 -3.254 -3.937 1.00 94.50 89 ILE A C 1
ATOM 733 O O . ILE A 1 89 ? -8.862 -2.860 -2.929 1.00 94.50 89 ILE A O 1
ATOM 737 N N . THR A 1 90 ? -7.070 -2.802 -4.298 1.00 95.25 90 THR A N 1
ATOM 738 C CA . THR A 1 90 ? -6.404 -1.674 -3.639 1.00 95.25 90 THR A CA 1
ATOM 739 C C . THR A 1 90 ? -7.047 -0.377 -4.108 1.00 95.25 90 THR A C 1
ATOM 741 O O . THR A 1 90 ? -6.915 -0.002 -5.270 1.00 95.25 90 THR A O 1
ATOM 744 N N . MET A 1 91 ? -7.750 0.296 -3.201 1.00 94.88 91 MET A N 1
ATOM 745 C CA . MET A 1 91 ? -8.449 1.553 -3.470 1.00 94.88 91 MET A CA 1
ATOM 746 C C . MET A 1 91 ? -7.521 2.756 -3.294 1.00 94.88 91 MET A C 1
ATOM 748 O O . MET A 1 91 ? -7.663 3.756 -3.992 1.00 94.88 91 MET A O 1
ATOM 752 N N . ALA A 1 92 ? -6.577 2.663 -2.356 1.00 94.75 92 ALA A N 1
ATOM 753 C CA . ALA A 1 92 ? -5.609 3.713 -2.073 1.00 94.75 92 ALA A CA 1
ATOM 754 C C . ALA A 1 92 ? -4.380 3.184 -1.331 1.00 94.75 92 ALA A C 1
ATOM 756 O O . ALA A 1 92 ? -4.328 2.016 -0.941 1.00 94.75 92 ALA A O 1
ATOM 757 N N . LEU A 1 93 ? -3.402 4.065 -1.120 1.00 95.12 93 LEU A N 1
ATOM 758 C CA . LEU A 1 93 ? -2.222 3.788 -0.308 1.00 95.12 93 LEU A CA 1
ATOM 759 C C . LEU A 1 93 ? -2.226 4.625 0.970 1.00 95.12 93 LEU A C 1
ATOM 761 O O . LEU A 1 93 ? -2.773 5.730 1.010 1.00 95.12 93 LEU A O 1
ATOM 765 N N . GLY A 1 94 ? -1.570 4.104 2.000 1.00 94.69 94 GLY A N 1
ATOM 766 C CA . GLY A 1 94 ? -1.270 4.818 3.231 1.00 94.69 94 GLY A CA 1
ATOM 767 C C . GLY A 1 94 ? 0.167 4.594 3.695 1.00 94.69 94 GLY A C 1
ATOM 768 O O . GLY A 1 94 ? 0.832 3.666 3.235 1.00 94.69 94 GLY A O 1
ATOM 769 N N . ILE A 1 95 ? 0.633 5.426 4.621 1.00 94.06 95 ILE A N 1
ATOM 770 C CA . ILE A 1 95 ? 1.900 5.250 5.343 1.00 94.06 95 ILE A CA 1
ATOM 771 C C . ILE A 1 95 ? 1.589 5.115 6.824 1.00 94.06 95 ILE A C 1
ATOM 773 O O . ILE A 1 95 ? 0.955 6.004 7.388 1.00 94.06 95 ILE A O 1
ATOM 777 N N . VAL A 1 96 ? 2.051 4.042 7.459 1.00 93.19 96 VAL A N 1
ATOM 778 C CA . VAL A 1 96 ? 1.929 3.869 8.913 1.00 93.19 96 VAL A CA 1
ATOM 779 C C . VAL A 1 96 ? 2.690 4.984 9.631 1.00 93.19 96 VAL A C 1
ATOM 781 O O . VAL A 1 96 ? 3.885 5.151 9.408 1.00 93.19 96 VAL A O 1
ATOM 784 N N . ILE A 1 97 ? 2.004 5.720 10.503 1.00 93.31 97 ILE A N 1
ATOM 785 C CA . ILE A 1 97 ? 2.612 6.682 11.435 1.00 93.31 97 ILE A CA 1
ATOM 786 C C . ILE A 1 97 ? 2.950 5.956 12.731 1.00 93.31 97 ILE A C 1
ATOM 788 O O . ILE A 1 97 ? 4.050 6.044 13.253 1.00 93.31 97 ILE A O 1
ATOM 792 N N . LYS A 1 98 ? 1.968 5.228 13.262 1.00 88.81 98 LYS A N 1
ATOM 793 C CA . LYS A 1 98 ? 2.062 4.583 14.562 1.00 88.81 98 LYS A CA 1
ATOM 794 C C . LYS A 1 98 ? 1.229 3.316 14.559 1.00 88.81 98 LYS A C 1
ATOM 796 O O . LYS A 1 98 ? 0.214 3.211 13.867 1.00 88.81 98 LYS A O 1
ATOM 801 N N . PHE A 1 99 ? 1.676 2.364 15.358 1.00 81.12 99 PHE A N 1
ATOM 802 C CA . PHE A 1 99 ? 0.981 1.120 15.600 1.00 81.12 99 PHE A CA 1
ATOM 803 C C . PHE A 1 99 ? 0.765 0.969 17.100 1.00 81.12 99 PHE A C 1
ATOM 805 O O . PHE A 1 99 ? 1.730 1.037 17.857 1.00 81.12 99 PHE A O 1
ATOM 812 N N . ASP A 1 100 ? -0.485 0.771 17.502 1.00 82.12 100 ASP A N 1
ATOM 813 C CA . ASP A 1 100 ? -0.866 0.451 18.876 1.00 82.12 100 ASP A CA 1
ATOM 814 C C . ASP A 1 100 ? -1.579 -0.914 18.887 1.00 82.12 100 ASP A C 1
ATOM 816 O O . ASP A 1 100 ? -2.057 -1.345 17.835 1.00 82.12 100 ASP A O 1
ATOM 820 N N . PRO A 1 101 ? -1.687 -1.603 20.039 1.00 80.62 101 PRO A N 1
ATOM 821 C CA . PRO A 1 101 ? -2.294 -2.940 20.134 1.00 80.62 101 PRO A CA 1
ATOM 822 C C . PRO A 1 101 ? -3.727 -3.066 19.590 1.00 80.62 101 PRO A C 1
ATOM 824 O O . PRO A 1 101 ? -4.143 -4.161 19.208 1.00 80.62 101 PRO A O 1
ATOM 827 N N . ASP A 1 102 ? -4.451 -1.949 19.493 1.00 84.44 102 ASP A N 1
ATOM 828 C CA . ASP A 1 102 ? -5.864 -1.925 19.100 1.00 84.44 102 ASP A CA 1
ATOM 829 C C . ASP A 1 102 ? -6.124 -1.169 17.789 1.00 84.44 102 ASP A C 1
ATOM 831 O O . ASP A 1 102 ? -7.253 -1.156 17.289 1.00 84.44 102 ASP A O 1
ATOM 835 N N . ALA A 1 103 ? -5.114 -0.499 17.222 1.00 88.06 103 ALA A N 1
ATOM 836 C CA . ALA A 1 103 ? -5.325 0.370 16.070 1.00 88.06 103 ALA A CA 1
ATOM 837 C C . ALA A 1 103 ? -4.071 0.620 15.230 1.00 88.06 103 ALA A C 1
ATOM 839 O O . ALA A 1 103 ? -2.940 0.677 15.717 1.00 88.06 103 ALA A O 1
ATOM 840 N N . VAL A 1 104 ? -4.317 0.881 13.948 1.00 89.25 104 VAL A N 1
ATOM 841 C CA . VAL A 1 104 ? -3.308 1.340 12.993 1.00 89.25 104 VAL A CA 1
ATOM 842 C C . VAL A 1 104 ? -3.548 2.812 12.694 1.00 89.25 104 VAL A C 1
ATOM 844 O O . VAL A 1 104 ? -4.622 3.182 12.213 1.00 89.25 104 VAL A O 1
ATOM 847 N N . PHE A 1 105 ? -2.536 3.642 12.939 1.00 92.75 105 PHE A N 1
ATOM 848 C CA . PHE A 1 105 ? -2.543 5.054 12.570 1.00 92.75 105 PHE A CA 1
ATOM 849 C C . PHE A 1 105 ? -1.725 5.248 11.303 1.00 92.75 105 PHE A C 1
ATOM 851 O O . PHE A 1 105 ? -0.576 4.805 11.218 1.00 92.75 105 PHE A O 1
ATOM 858 N N . PHE A 1 106 ? -2.299 5.915 10.308 1.00 94.12 106 PHE A N 1
ATOM 859 C CA . PHE A 1 106 ? -1.642 6.099 9.020 1.00 94.12 106 PHE A CA 1
ATOM 860 C C . PHE A 1 106 ? -2.029 7.407 8.337 1.00 94.12 106 PHE A C 1
ATOM 862 O O . PHE A 1 106 ? -3.075 7.993 8.603 1.00 94.12 106 PHE A O 1
ATOM 869 N N . LYS A 1 107 ? -1.179 7.840 7.407 1.00 94.62 107 LYS A N 1
ATOM 870 C CA . LYS A 1 107 ? -1.400 8.975 6.508 1.00 94.62 107 LYS A CA 1
ATOM 871 C C . LYS A 1 107 ? -1.881 8.487 5.156 1.00 94.62 107 LYS A C 1
ATOM 873 O O . LYS A 1 107 ? -1.288 7.563 4.610 1.00 94.62 107 LYS A O 1
ATOM 878 N N . SER A 1 108 ? -2.920 9.100 4.595 1.00 94.75 108 SER A N 1
ATOM 879 C CA . SER A 1 108 ? -3.372 8.815 3.228 1.00 94.75 108 SER A CA 1
ATOM 880 C C . SER A 1 108 ? -4.058 10.032 2.587 1.00 94.75 108 SER A C 1
ATOM 882 O O . SER A 1 108 ? -4.750 10.764 3.299 1.00 94.75 108 SER A O 1
ATOM 884 N N . PRO A 1 109 ? -3.936 10.241 1.259 1.00 93.19 109 PRO A N 1
ATOM 885 C CA . PRO A 1 109 ? -4.689 11.270 0.531 1.00 93.19 109 PRO A CA 1
ATOM 886 C C . PRO A 1 109 ? -6.207 11.024 0.465 1.00 93.19 109 PRO A C 1
ATOM 888 O O . PRO A 1 109 ? -6.958 11.887 0.006 1.00 93.19 109 PRO A O 1
ATOM 891 N N . ILE A 1 110 ? -6.700 9.849 0.879 1.00 92.31 110 ILE A N 1
ATOM 892 C CA . ILE A 1 110 ? -8.140 9.576 0.828 1.00 92.31 110 ILE A CA 1
ATOM 893 C C . ILE A 1 110 ? -8.913 10.408 1.844 1.00 92.31 110 ILE A C 1
ATOM 895 O O . ILE A 1 110 ? -8.511 10.592 2.993 1.00 92.31 110 ILE A O 1
ATOM 899 N N . LYS A 1 111 ? -10.090 10.871 1.421 1.00 89.56 111 LYS A N 1
ATOM 900 C CA . LYS A 1 111 ? -10.972 11.694 2.256 1.00 89.56 111 LYS A CA 1
ATOM 901 C C . LYS A 1 111 ? -11.789 10.877 3.259 1.00 89.56 111 LYS A C 1
ATOM 903 O O . LYS A 1 111 ? -12.243 11.441 4.247 1.00 89.56 111 LYS A O 1
ATOM 908 N N . SER A 1 112 ? -12.017 9.593 2.987 1.00 90.38 112 SER A N 1
ATOM 909 C CA . SER A 1 112 ? -12.879 8.720 3.785 1.00 90.38 112 SER A CA 1
ATOM 910 C C . SER A 1 112 ? -12.413 7.271 3.706 1.00 90.38 112 SER A C 1
ATOM 912 O O . SER A 1 112 ? -11.928 6.831 2.666 1.00 90.38 112 SER A O 1
ATOM 914 N N . LEU A 1 113 ? -12.626 6.534 4.796 1.00 91.75 113 LEU A N 1
ATOM 915 C C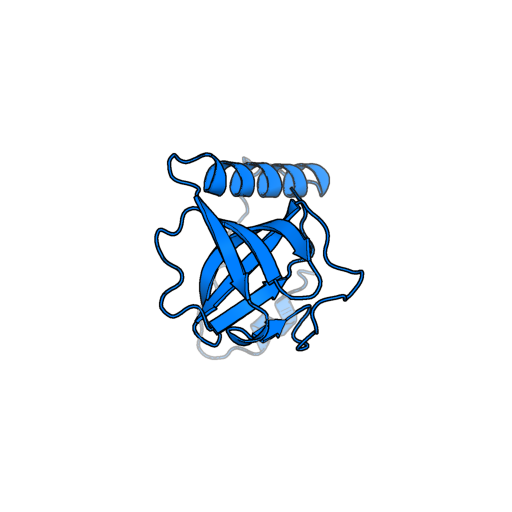A . LEU A 1 113 ? -12.371 5.097 4.911 1.00 91.75 113 LEU A CA 1
ATOM 916 C C . LEU A 1 113 ? -13.590 4.247 4.534 1.00 91.75 113 LEU A C 1
ATOM 918 O O . LEU A 1 113 ? -13.540 3.023 4.622 1.00 91.75 113 LEU A O 1
ATOM 922 N N . LYS A 1 114 ? -14.702 4.871 4.120 1.00 92.50 114 LYS A N 1
ATOM 923 C CA . LYS A 1 114 ? -15.930 4.150 3.777 1.00 92.50 114 LYS A CA 1
ATOM 924 C C . LYS A 1 114 ? -15.652 3.108 2.690 1.00 92.50 114 LYS A C 1
ATOM 926 O O . LYS A 1 114 ? -15.214 3.439 1.593 1.00 92.50 114 LYS A O 1
ATOM 931 N N . GLY A 1 115 ? -15.950 1.849 3.003 1.00 91.56 115 GLY A N 1
ATOM 932 C CA . GLY A 1 115 ? -15.737 0.714 2.105 1.00 91.56 115 GLY A CA 1
ATOM 933 C C . GLY A 1 115 ? -14.360 0.061 2.227 1.00 91.56 115 GLY A C 1
ATOM 934 O O . GLY A 1 115 ? -14.181 -1.032 1.695 1.00 91.56 115 GLY A O 1
ATOM 935 N N . ILE A 1 116 ? -13.410 0.646 2.956 1.00 94.75 116 ILE A N 1
ATOM 936 C CA . ILE A 1 116 ? -12.164 -0.040 3.297 1.00 94.75 116 ILE A CA 1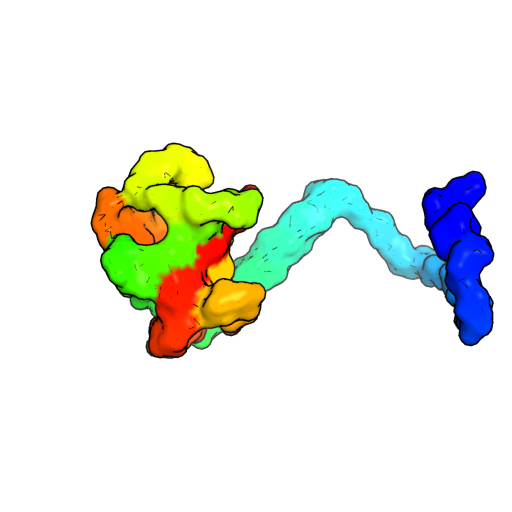
ATOM 937 C C . ILE A 1 116 ? -12.475 -1.085 4.368 1.00 94.75 116 ILE A C 1
ATOM 939 O O . ILE A 1 116 ? -12.983 -0.758 5.432 1.00 94.75 116 ILE A O 1
ATOM 943 N N . ASN A 1 117 ? -12.198 -2.352 4.070 1.00 93.69 117 ASN A N 1
ATOM 944 C CA . ASN A 1 117 ? -12.416 -3.475 4.993 1.00 93.69 117 ASN A CA 1
ATOM 945 C C . ASN A 1 117 ? -11.169 -4.352 5.166 1.00 93.69 117 ASN A C 1
ATOM 947 O O . ASN A 1 117 ? -11.187 -5.359 5.880 1.00 93.69 117 ASN A O 1
ATOM 951 N N . ARG A 1 118 ? -10.081 -3.985 4.485 1.00 94.62 118 ARG A N 1
ATOM 952 C CA . ARG A 1 118 ? -8.826 -4.720 4.482 1.00 94.62 118 ARG A CA 1
ATOM 953 C C . ARG A 1 118 ? -7.651 -3.758 4.383 1.00 94.62 118 ARG A C 1
ATOM 955 O O . ARG A 1 118 ? -7.669 -2.840 3.566 1.00 94.62 118 ARG A O 1
ATOM 962 N N . VAL A 1 119 ? -6.606 -4.028 5.157 1.00 93.88 119 VAL A N 1
ATOM 963 C CA . VAL A 1 119 ? -5.310 -3.353 5.050 1.00 93.88 119 VAL A CA 1
ATOM 964 C C . VAL A 1 119 ? -4.241 -4.381 4.709 1.00 93.88 119 VAL A C 1
ATOM 966 O O . VAL A 1 119 ? -4.170 -5.446 5.323 1.00 93.88 119 VAL A O 1
ATOM 969 N N . VAL A 1 120 ? -3.420 -4.075 3.706 1.00 94.50 120 VAL A N 1
ATOM 970 C CA . VAL A 1 120 ? -2.333 -4.945 3.246 1.00 94.50 120 VAL A CA 1
ATOM 971 C C . VAL A 1 120 ? -0.998 -4.249 3.468 1.00 94.50 120 VAL A C 1
ATOM 973 O O . VAL A 1 120 ? -0.727 -3.216 2.865 1.00 94.50 120 VAL A O 1
ATOM 976 N N . PHE A 1 121 ? -0.144 -4.826 4.300 1.00 92.25 121 PHE A N 1
ATOM 977 C CA . PHE A 1 121 ? 1.184 -4.303 4.592 1.00 92.25 121 PHE A CA 1
ATOM 978 C C . PHE A 1 121 ? 2.179 -4.687 3.498 1.00 92.25 121 PHE A C 1
ATOM 980 O O . PHE A 1 121 ? 2.271 -5.850 3.089 1.00 92.25 121 PHE A O 1
ATOM 987 N N . GLY A 1 122 ? 2.921 -3.691 3.014 1.00 90.38 122 GLY A N 1
ATOM 988 C CA . GLY A 1 122 ? 4.016 -3.868 2.071 1.00 90.38 122 GLY A CA 1
ATOM 989 C C . GLY A 1 122 ? 5.363 -4.118 2.754 1.00 90.38 122 GLY A C 1
ATOM 990 O O . GLY A 1 122 ? 5.485 -4.108 3.972 1.00 90.38 122 GLY A O 1
ATOM 991 N N . ASN A 1 123 ? 6.401 -4.304 1.933 1.00 86.94 123 ASN A N 1
ATOM 992 C CA . ASN A 1 123 ? 7.802 -4.409 2.378 1.00 86.94 1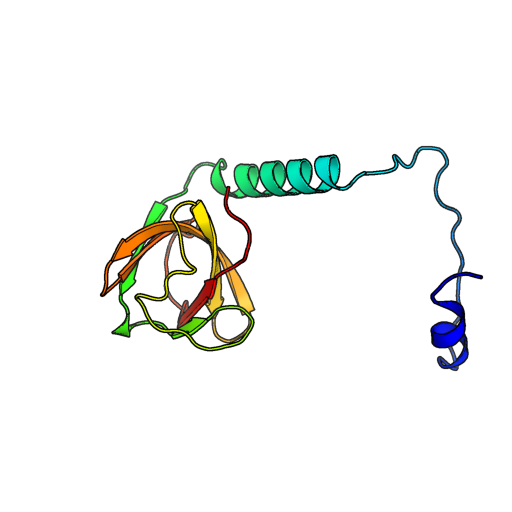23 ASN A CA 1
ATOM 993 C C . ASN A 1 123 ? 8.593 -3.107 2.166 1.00 86.94 123 ASN A C 1
ATOM 995 O O . ASN A 1 123 ? 9.816 -3.100 2.276 1.00 86.94 123 ASN A O 1
ATOM 999 N N . ILE A 1 124 ? 7.920 -2.035 1.749 1.00 83.94 124 ILE A N 1
ATOM 1000 C CA . ILE A 1 124 ? 8.554 -0.751 1.456 1.00 83.94 124 ILE A CA 1
ATOM 1001 C C . ILE A 1 124 ? 8.286 0.182 2.631 1.00 83.94 124 ILE A C 1
ATOM 1003 O O . ILE A 1 124 ? 7.130 0.360 3.013 1.00 83.94 124 ILE A O 1
ATOM 1007 N N . SER A 1 125 ? 9.348 0.806 3.132 1.00 84.50 125 SER A N 1
ATOM 1008 C CA . SER A 1 125 ? 9.284 1.923 4.075 1.00 84.50 125 SER A CA 1
ATOM 1009 C C . SER A 1 125 ? 9.882 3.172 3.419 1.00 84.50 125 SER A C 1
ATOM 1011 O O . SER A 1 125 ? 10.873 3.055 2.679 1.00 84.50 125 SER A O 1
ATOM 1013 N N . ILE A 1 126 ? 9.270 4.340 3.633 1.00 78.25 126 ILE A N 1
ATOM 1014 C CA . ILE A 1 126 ? 9.647 5.609 2.976 1.00 78.25 126 ILE A CA 1
ATOM 1015 C C . ILE A 1 126 ? 9.891 6.761 3.934 1.00 78.25 126 ILE A C 1
ATOM 1017 O O . ILE A 1 126 ? 9.306 6.733 5.033 1.00 78.25 126 ILE A O 1
#

Secondary structure (DSSP, 8-state):
--TTHHHHTS-TT----PPPPPTTPPP--HHHHHHHHHHHHHHHHHSS--EEEEEEGGG-EEEETTEEE-TT-TT--TTEEEEEEETTEEEEEEEEEEEETTEEEEEES-S--TT--EEEEEEEE-

Radius of gyration: 19.68 Å; chains: 1; bounding box: 37×41×55 Å

Sequence (126 aa):
GDELEHILKDVSDIRLYRLNVSANAKIRNAVVRIDYRKKRLRGYFDENGVKEHKLSRDEIKLFYKGAQIDIGNQYIREGTLIGLNHKNITMALGIVIKFDPDAVFFKSPIKSLKGINRVVFGNISI

pLDDT: mean 86.52, std 9.13, range [50.78, 96.69]